Protein AF-M1ERG9-F1 (afdb_monomer_lite)

Secondary structure (DSSP, 8-state):
-HHHHHHHHHHHHHTS----GGGGHHHHHIIIIIHHHHHHHHHHHIIIIIS---HHHHHTEETTEE-----HHHHIIIIIIHHHHHHHHHHHHHHHHH--

Organism: Mustela putorius furo (NCBI:txid9669)

Foldseek 3Di:
DLLLLVLVLVLCCQPVVDPPCVVCVVVSVCCVPVVLVVLVVVLCCCCCVVVVDDPCQQQVQDVNDRPHRPDPVSCCVNVPVVVVVSVVSSVVSVCVSPVD

InterPro domains:
  IPR000832 GPCR, family 2, secretin-like [PF00002] (2-96)
  IPR017981 GPCR, family 2-like, 7TM [PS50261] (1-100)
  IPR026919 Adhesion G-protein coupled receptor V1 [PTHR46682] (1-100)

Sequence (100 aa):
SWMLIQSVNFWYVLVMNDEHTERRYLLFFLLSWGLPAFVVILLIIILRGIYHQSMPQIYGLIHGDLCFIPNIYAALFTAALVPLMCLVVVFVVFIHAYQV

pLDDT: mean 81.56, std 7.61, range [51.31, 91.31]

Structure (mmCIF, N/CA/C/O backbone):
data_AF-M1ERG9-F1
#
_entry.id   AF-M1ERG9-F1
#
loop_
_atom_site.group_PDB
_atom_site.id
_atom_site.type_symbol
_atom_site.label_atom_id
_atom_site.label_alt_id
_atom_site.label_comp_id
_atom_site.label_asym_id
_atom_site.label_entity_id
_atom_site.label_seq_id
_atom_site.pdbx_PDB_ins_code
_atom_site.Cartn_x
_atom_site.Cartn_y
_atom_site.Cartn_z
_atom_site.occupancy
_atom_site.B_iso_or_equiv
_atom_site.auth_seq_id
_atom_site.auth_comp_id
_atom_site.auth_asym_id
_atom_site.auth_atom_id
_atom_site.pdbx_PDB_model_num
ATOM 1 N N . SER A 1 1 ? 2.278 -1.909 -0.523 1.00 82.81 1 SER A N 1
ATOM 2 C CA . SER A 1 1 ? 2.441 -0.720 -1.387 1.00 82.81 1 SER A CA 1
ATOM 3 C C . SER A 1 1 ? 3.874 -0.512 -1.841 1.00 82.81 1 SER A C 1
ATOM 5 O O . SER A 1 1 ? 4.109 -0.560 -3.036 1.00 82.81 1 SER A O 1
ATOM 7 N N . TRP A 1 2 ? 4.854 -0.375 -0.941 1.00 86.31 2 TRP A N 1
ATOM 8 C CA . TRP A 1 2 ? 6.254 -0.190 -1.355 1.00 86.31 2 TRP A CA 1
ATOM 9 C C . TRP A 1 2 ? 6.809 -1.315 -2.238 1.00 86.31 2 TRP A C 1
ATOM 11 O O . TRP A 1 2 ? 7.415 -1.024 -3.259 1.00 86.31 2 TRP A O 1
ATOM 21 N N . MET A 1 3 ? 6.528 -2.585 -1.920 1.00 85.06 3 MET A N 1
ATOM 22 C CA . MET A 1 3 ? 6.934 -3.717 -2.775 1.00 85.06 3 MET A CA 1
ATOM 23 C C . MET A 1 3 ? 6.358 -3.625 -4.198 1.00 85.06 3 MET A C 1
ATOM 25 O O . MET A 1 3 ? 7.066 -3.894 -5.160 1.00 85.06 3 MET A O 1
ATOM 29 N N . LEU A 1 4 ? 5.102 -3.182 -4.327 1.00 84.31 4 LEU A N 1
ATOM 30 C CA . LEU A 1 4 ? 4.441 -2.949 -5.613 1.00 84.31 4 LEU A CA 1
ATOM 31 C C . LEU A 1 4 ? 5.114 -1.821 -6.402 1.00 84.31 4 LEU A C 1
ATOM 33 O O . LEU A 1 4 ? 5.359 -1.938 -7.597 1.00 84.31 4 LEU A O 1
ATOM 37 N N . ILE A 1 5 ? 5.420 -0.716 -5.732 1.00 88.25 5 ILE A N 1
ATOM 38 C CA . ILE A 1 5 ? 6.072 0.422 -6.378 1.00 88.25 5 ILE A CA 1
ATOM 39 C C . ILE A 1 5 ? 7.494 0.060 -6.810 1.00 88.25 5 ILE A C 1
ATOM 41 O O . ILE A 1 5 ? 7.893 0.413 -7.917 1.00 88.25 5 ILE A O 1
ATOM 45 N N . GLN A 1 6 ? 8.218 -0.728 -6.012 1.00 87.62 6 GLN A N 1
ATOM 46 C CA . GLN A 1 6 ? 9.535 -1.232 -6.396 1.00 87.62 6 GLN A CA 1
ATOM 47 C C . GLN A 1 6 ? 9.473 -2.194 -7.585 1.00 87.62 6 GLN A C 1
ATOM 49 O O . GLN A 1 6 ? 10.292 -2.073 -8.492 1.00 87.62 6 GLN A O 1
ATOM 54 N N . SER A 1 7 ? 8.487 -3.097 -7.651 1.00 85.31 7 SER A N 1
ATOM 55 C CA . SER A 1 7 ? 8.336 -3.976 -8.819 1.00 85.31 7 SER A CA 1
ATOM 56 C C . SER A 1 7 ? 8.001 -3.202 -10.094 1.00 85.31 7 SER A C 1
ATOM 58 O O . SER A 1 7 ? 8.524 -3.518 -11.158 1.00 85.31 7 SER A O 1
ATOM 60 N N . VAL A 1 8 ? 7.161 -2.165 -9.996 1.00 85.44 8 VAL A N 1
ATOM 61 C CA . VAL A 1 8 ? 6.835 -1.293 -11.137 1.00 85.44 8 VAL A CA 1
ATOM 62 C C . VAL A 1 8 ? 8.061 -0.501 -11.581 1.00 85.44 8 VAL A C 1
ATOM 64 O O . VAL A 1 8 ? 8.321 -0.405 -12.778 1.00 85.44 8 VAL A O 1
ATOM 67 N N . ASN A 1 9 ? 8.839 0.032 -10.637 1.00 88.00 9 ASN A N 1
ATOM 68 C CA . ASN A 1 9 ? 10.088 0.716 -10.952 1.00 88.00 9 ASN A CA 1
ATOM 69 C C . ASN A 1 9 ? 11.070 -0.215 -11.676 1.00 88.00 9 ASN A C 1
ATOM 71 O O . ASN A 1 9 ? 11.625 0.147 -12.707 1.00 88.00 9 ASN A O 1
ATOM 75 N N . PHE A 1 10 ? 11.220 -1.443 -11.180 1.00 87.25 10 PHE A N 1
ATOM 76 C CA . P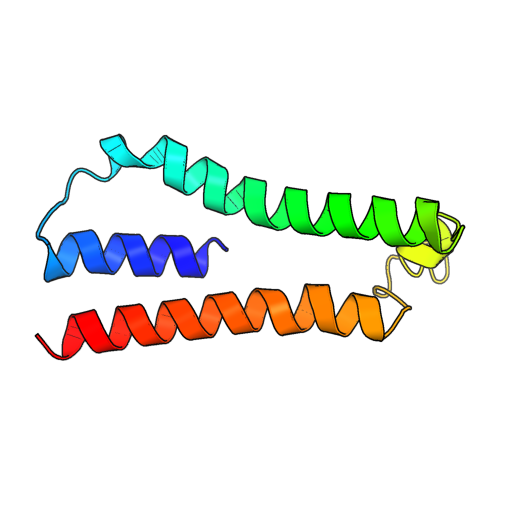HE A 1 10 ? 12.091 -2.446 -11.785 1.00 87.25 10 PHE A CA 1
ATOM 77 C C . PHE A 1 10 ? 11.684 -2.785 -13.225 1.00 87.25 10 PHE A C 1
ATOM 79 O O . PHE A 1 10 ? 12.542 -2.871 -14.096 1.00 87.25 10 PHE A O 1
ATOM 86 N N . TRP A 1 11 ? 10.381 -2.900 -13.502 1.00 85.88 11 TRP A N 1
ATOM 87 C CA . TRP A 1 11 ? 9.874 -3.089 -14.864 1.00 85.88 11 TRP A CA 1
ATOM 88 C C . TRP A 1 11 ? 10.207 -1.913 -15.786 1.00 85.88 11 TRP A C 1
ATOM 90 O O . TRP A 1 11 ? 10.649 -2.128 -16.911 1.00 85.88 11 TRP A O 1
ATOM 100 N N . TYR A 1 12 ? 10.061 -0.672 -15.317 1.00 84.94 12 TYR A N 1
ATOM 101 C CA . TYR A 1 12 ? 10.442 0.495 -16.117 1.00 84.94 12 TYR A CA 1
ATOM 102 C C . TYR A 1 12 ? 11.937 0.525 -16.441 1.00 84.94 12 TYR A C 1
ATOM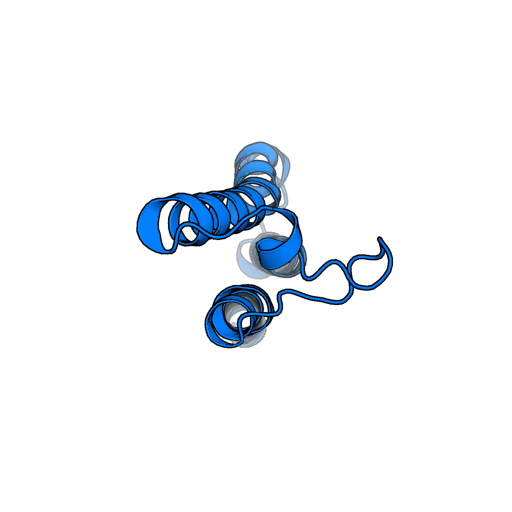 104 O O . TYR A 1 12 ? 12.303 0.814 -17.579 1.00 84.94 12 TYR A O 1
ATOM 112 N N . VAL A 1 13 ? 12.784 0.187 -15.470 1.00 86.38 13 VAL A N 1
ATOM 113 C CA . VAL A 1 13 ? 14.234 0.148 -15.674 1.00 86.38 13 VAL A CA 1
ATOM 114 C C . VAL A 1 13 ? 14.621 -0.982 -16.628 1.00 86.38 13 VAL A C 1
ATOM 116 O O . VAL A 1 13 ? 15.362 -0.742 -17.570 1.00 86.38 13 VAL A O 1
ATOM 119 N N . LEU A 1 14 ? 14.107 -2.201 -16.432 1.00 85.44 14 LEU A N 1
ATOM 120 C CA . LEU A 1 14 ? 14.543 -3.360 -17.217 1.00 85.44 14 LEU A CA 1
ATOM 121 C C . LEU A 1 14 ? 13.893 -3.481 -18.596 1.00 85.44 14 LEU A C 1
ATOM 123 O O . LEU A 1 14 ? 14.554 -3.899 -19.540 1.00 85.44 14 LEU A O 1
ATOM 127 N N . VAL A 1 15 ? 12.602 -3.169 -18.714 1.00 83.44 15 VAL A N 1
ATOM 128 C CA . VAL A 1 15 ? 11.827 -3.420 -19.942 1.00 83.44 15 VAL A CA 1
ATOM 129 C C . VAL A 1 15 ? 11.722 -2.165 -20.789 1.00 83.44 15 VAL A C 1
ATOM 131 O O . VAL A 1 15 ? 11.912 -2.213 -21.999 1.00 83.44 15 VAL A O 1
ATOM 134 N N . MET A 1 16 ? 11.416 -1.029 -20.157 1.00 84.44 16 MET A N 1
ATOM 135 C CA . MET A 1 16 ? 11.292 0.250 -20.863 1.00 84.44 16 MET A CA 1
ATOM 136 C C . MET A 1 16 ? 12.649 0.958 -21.021 1.00 84.44 16 MET A C 1
ATOM 138 O O . MET A 1 16 ? 12.727 1.961 -21.728 1.00 84.44 16 MET A O 1
ATOM 142 N N . ASN A 1 17 ? 13.711 0.441 -20.385 1.00 85.44 17 ASN A N 1
ATOM 143 C CA . ASN A 1 17 ? 15.051 1.035 -20.363 1.00 85.44 17 ASN A CA 1
ATOM 144 C C . ASN A 1 17 ? 15.033 2.518 -19.929 1.00 85.44 17 ASN A C 1
ATOM 146 O O . ASN A 1 17 ? 15.778 3.352 -20.447 1.00 85.44 17 ASN A O 1
ATOM 150 N N . ASP A 1 18 ? 14.122 2.863 -19.012 1.00 83.19 18 ASP A N 1
ATOM 151 C CA . ASP A 1 18 ? 13.935 4.220 -18.496 1.00 83.19 18 ASP A CA 1
ATOM 152 C C . ASP A 1 18 ? 14.501 4.313 -17.076 1.00 83.19 18 ASP A C 1
ATOM 154 O O . ASP A 1 18 ? 13.838 3.981 -16.092 1.00 83.19 18 ASP A O 1
ATOM 158 N N . GLU A 1 19 ? 15.749 4.769 -16.970 1.00 81.69 19 GLU A N 1
ATOM 159 C CA . GLU A 1 19 ? 16.460 4.909 -15.693 1.00 81.69 19 GLU A CA 1
ATOM 160 C C . GLU A 1 19 ? 16.035 6.157 -14.892 1.00 81.69 19 GLU A C 1
ATOM 162 O O . GLU A 1 19 ? 16.352 6.280 -13.704 1.00 81.69 19 GLU A O 1
ATOM 167 N N . HIS A 1 20 ? 15.284 7.090 -15.497 1.00 81.81 20 HIS A N 1
ATOM 168 C CA . HIS A 1 20 ? 14.965 8.399 -14.909 1.00 81.81 20 HIS A CA 1
ATOM 169 C C . HIS A 1 20 ? 13.808 8.337 -13.903 1.00 81.81 20 HIS A C 1
ATOM 171 O O . HIS A 1 20 ? 12.782 9.018 -14.024 1.00 81.81 20 HIS A O 1
ATOM 177 N N . THR A 1 21 ? 14.021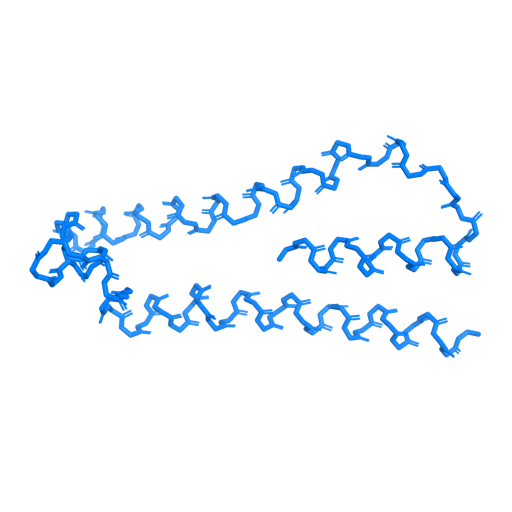 7.569 -12.839 1.00 76.81 21 THR A N 1
ATOM 178 C CA . THR A 1 21 ? 13.079 7.373 -11.729 1.00 76.81 21 THR A CA 1
ATOM 179 C C . THR A 1 21 ? 12.673 8.698 -11.067 1.00 76.81 21 THR A C 1
ATOM 181 O O . THR A 1 21 ? 11.541 8.852 -10.601 1.00 76.81 21 THR A O 1
ATOM 184 N N . GLU A 1 22 ? 13.561 9.697 -11.082 1.00 78.44 22 GLU A N 1
ATOM 185 C CA . GLU A 1 22 ? 13.358 11.013 -10.459 1.00 78.44 22 GLU A CA 1
ATOM 186 C C . GLU A 1 22 ? 12.102 11.733 -10.963 1.00 78.44 22 GLU A C 1
ATOM 188 O O . GLU A 1 22 ? 11.386 12.365 -10.186 1.00 78.44 22 GLU A O 1
ATOM 193 N N . ARG A 1 23 ? 11.755 11.567 -12.248 1.00 82.56 23 ARG A N 1
ATOM 194 C CA . ARG A 1 23 ? 10.567 12.202 -12.846 1.00 82.56 23 ARG A CA 1
ATOM 195 C C . ARG A 1 23 ? 9.255 11.668 -12.273 1.00 82.56 23 ARG A C 1
ATOM 197 O O . ARG A 1 23 ? 8.228 12.335 -12.365 1.00 82.56 23 ARG A O 1
ATOM 204 N N . ARG A 1 24 ? 9.270 10.463 -11.699 1.00 82.62 24 ARG A N 1
ATOM 205 C CA . ARG A 1 24 ? 8.084 9.766 -11.176 1.00 82.62 24 ARG A CA 1
ATOM 206 C C . ARG A 1 24 ? 8.129 9.571 -9.665 1.00 82.62 24 ARG A C 1
ATOM 208 O O . ARG A 1 24 ? 7.172 9.047 -9.099 1.00 82.62 24 ARG A O 1
ATOM 215 N N . TYR A 1 25 ? 9.181 10.056 -9.004 1.00 84.81 25 TYR A N 1
ATOM 216 C CA . TYR A 1 25 ? 9.375 9.922 -7.564 1.00 84.81 25 TYR A CA 1
ATOM 217 C C . TYR A 1 25 ? 8.176 10.439 -6.758 1.00 84.81 25 TYR A C 1
ATOM 219 O O . TYR A 1 25 ? 7.694 9.742 -5.869 1.00 84.81 25 TYR A O 1
ATOM 227 N N . LEU A 1 26 ? 7.631 11.611 -7.109 1.00 87.75 26 LEU A N 1
ATOM 228 C CA . LEU A 1 26 ? 6.455 12.168 -6.426 1.00 87.75 26 LEU A CA 1
ATOM 229 C C . LEU A 1 26 ? 5.227 11.257 -6.546 1.00 87.75 26 LEU A C 1
ATOM 231 O O . LEU A 1 26 ? 4.531 11.032 -5.559 1.00 87.75 26 LEU A O 1
ATOM 235 N N . LEU A 1 27 ? 4.977 10.693 -7.731 1.00 86.44 27 LEU A N 1
ATOM 236 C CA . LEU A 1 27 ? 3.867 9.761 -7.946 1.00 86.44 27 LEU A CA 1
ATOM 237 C C . LEU A 1 27 ? 4.068 8.468 -7.152 1.00 86.44 27 LEU A C 1
ATOM 239 O O . LEU A 1 27 ? 3.144 8.002 -6.488 1.00 86.44 27 LEU A O 1
ATOM 243 N N . PHE A 1 28 ? 5.278 7.910 -7.169 1.00 88.56 28 PHE A N 1
ATOM 244 C CA . PHE A 1 28 ? 5.632 6.718 -6.400 1.00 88.56 28 PHE A CA 1
ATOM 245 C C . PHE A 1 28 ? 5.518 6.939 -4.896 1.00 88.56 28 PHE A C 1
ATOM 247 O O . PHE A 1 28 ? 5.010 6.069 -4.187 1.00 88.56 28 PHE A O 1
ATOM 254 N N . PHE A 1 29 ? 5.911 8.112 -4.410 1.00 88.12 29 PHE A N 1
ATOM 255 C CA . PHE A 1 29 ? 5.752 8.499 -3.017 1.00 88.12 29 PHE A CA 1
ATOM 256 C C . PHE A 1 29 ? 4.268 8.607 -2.635 1.00 88.12 29 PHE A C 1
ATOM 258 O O . PHE A 1 29 ? 3.835 7.983 -1.663 1.00 88.12 29 PHE A O 1
ATOM 265 N N . LEU A 1 30 ? 3.470 9.322 -3.434 1.00 89.62 30 LEU A N 1
ATOM 266 C CA . LEU A 1 30 ? 2.031 9.479 -3.212 1.00 89.62 30 LEU A CA 1
ATOM 267 C C . LEU A 1 30 ? 1.289 8.140 -3.250 1.00 89.62 30 LEU A C 1
ATOM 269 O O . LEU A 1 30 ? 0.443 7.895 -2.400 1.00 89.62 30 LEU A O 1
ATOM 273 N N . LEU A 1 31 ? 1.615 7.240 -4.176 1.00 86.94 31 LEU A N 1
ATOM 274 C CA . LEU A 1 31 ? 0.997 5.912 -4.236 1.00 86.94 31 LEU A CA 1
ATOM 275 C C . LEU A 1 31 ? 1.464 5.001 -3.093 1.00 86.94 31 LEU A C 1
ATOM 277 O O . LEU A 1 31 ? 0.671 4.224 -2.563 1.00 86.94 31 LEU A O 1
ATOM 281 N N . SER A 1 32 ? 2.729 5.099 -2.678 1.00 88.25 32 SER A N 1
ATOM 282 C CA . SER A 1 32 ? 3.273 4.264 -1.601 1.00 88.25 32 SER A CA 1
ATOM 283 C C . SER A 1 32 ? 2.681 4.603 -0.241 1.00 88.25 32 SER A C 1
ATOM 285 O O . SER A 1 32 ? 2.324 3.683 0.493 1.00 88.25 32 SER A O 1
ATOM 287 N N . TRP A 1 33 ? 2.578 5.896 0.085 1.00 91.00 33 TRP A N 1
ATOM 288 C CA . TRP A 1 33 ? 2.092 6.389 1.379 1.00 91.00 33 TRP A CA 1
ATOM 289 C C . TRP A 1 33 ? 0.612 6.755 1.366 1.00 91.00 33 TRP A C 1
ATOM 291 O O . TRP A 1 33 ? -0.102 6.488 2.331 1.00 91.00 33 TRP A O 1
ATOM 301 N N . GLY A 1 34 ? 0.132 7.333 0.268 1.00 91.31 34 GLY A N 1
ATOM 302 C CA . GLY A 1 34 ? -1.254 7.762 0.125 1.00 91.31 34 GLY A CA 1
ATOM 303 C C . GLY A 1 34 ? -2.221 6.589 0.057 1.00 91.31 34 GLY A C 1
ATOM 304 O O . GLY A 1 34 ? -3.256 6.645 0.706 1.00 91.31 34 GLY A O 1
ATOM 305 N N . LEU A 1 35 ? -1.877 5.494 -0.633 1.00 85.88 35 LEU A N 1
ATOM 306 C CA . LEU A 1 35 ? -2.730 4.301 -0.678 1.00 85.88 35 LEU A CA 1
ATOM 307 C C . LEU A 1 35 ? -2.988 3.697 0.721 1.00 85.88 35 LEU A C 1
ATOM 309 O O . LEU A 1 35 ? -4.157 3.542 1.075 1.00 85.88 35 LEU A O 1
ATOM 313 N N . PRO A 1 36 ? -1.969 3.378 1.551 1.00 86.50 36 PRO A N 1
ATOM 314 C CA . PRO A 1 36 ? -2.219 2.859 2.894 1.00 86.50 36 PRO A CA 1
ATOM 315 C C . PRO A 1 36 ? -2.906 3.889 3.797 1.00 86.50 36 PRO A C 1
ATOM 317 O O . PRO A 1 36 ? -3.824 3.517 4.525 1.00 86.50 36 PRO A O 1
ATOM 320 N N . ALA A 1 37 ? -2.539 5.175 3.721 1.00 89.62 37 ALA A N 1
ATOM 321 C CA . ALA A 1 37 ? -3.214 6.221 4.489 1.00 89.62 37 ALA A CA 1
ATOM 322 C C . ALA A 1 37 ? -4.705 6.320 4.129 1.00 89.62 37 ALA A C 1
ATOM 324 O O . ALA A 1 37 ? -5.555 6.334 5.016 1.00 89.62 37 ALA A O 1
ATOM 325 N N . PHE A 1 38 ? -5.033 6.320 2.836 1.00 89.75 38 PHE A N 1
ATOM 326 C CA . PHE A 1 38 ? -6.405 6.362 2.339 1.00 89.75 38 PHE A CA 1
ATOM 327 C C . PHE A 1 38 ? -7.221 5.158 2.815 1.00 89.75 38 PHE A C 1
ATOM 329 O O . PHE A 1 38 ? -8.321 5.337 3.333 1.00 89.75 38 PHE A O 1
ATOM 336 N N . VAL A 1 39 ? -6.672 3.942 2.703 1.00 87.00 39 VAL A N 1
ATOM 337 C CA . VAL A 1 39 ? -7.338 2.713 3.167 1.00 87.00 39 VAL A CA 1
ATOM 338 C C . VAL A 1 39 ? -7.634 2.781 4.668 1.00 87.00 39 VAL A C 1
ATOM 340 O O . VAL A 1 39 ? -8.748 2.462 5.083 1.00 87.00 39 VAL A O 1
ATOM 343 N N . VAL A 1 40 ? -6.677 3.236 5.483 1.00 86.50 40 VAL A N 1
ATOM 344 C CA . VAL A 1 40 ? -6.861 3.366 6.939 1.00 86.50 40 VAL A CA 1
ATOM 345 C C . VAL A 1 40 ? -7.888 4.447 7.283 1.00 86.50 40 VAL A C 1
ATOM 347 O O . VAL A 1 40 ? -8.773 4.206 8.103 1.00 86.50 40 VAL A O 1
ATOM 350 N N . ILE A 1 41 ? -7.824 5.619 6.645 1.00 89.62 41 ILE A N 1
ATOM 351 C CA . ILE A 1 41 ? -8.786 6.711 6.867 1.00 89.62 41 ILE A CA 1
ATOM 352 C C . ILE A 1 41 ? -10.202 6.255 6.510 1.00 89.62 41 ILE A C 1
ATOM 354 O O . ILE A 1 41 ? -11.124 6.448 7.303 1.00 89.62 41 ILE A O 1
ATOM 358 N N . LEU A 1 42 ? -10.376 5.609 5.354 1.00 88.56 42 LEU A N 1
ATOM 359 C CA . LEU A 1 42 ? -11.667 5.085 4.919 1.00 88.56 42 LEU A CA 1
ATOM 360 C C . LEU A 1 42 ? -12.211 4.053 5.914 1.00 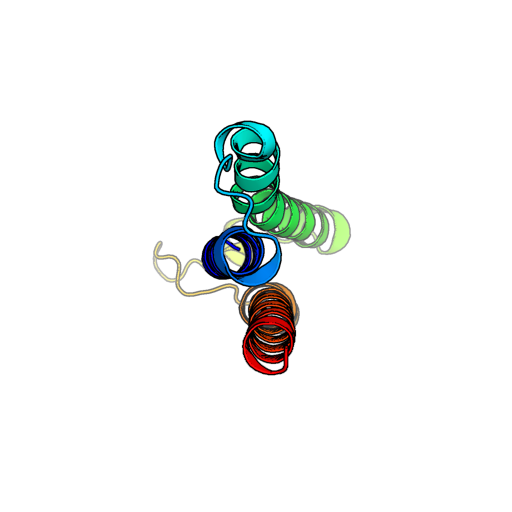88.56 42 LEU A C 1
ATOM 362 O O . LEU A 1 42 ? -13.386 4.111 6.276 1.00 88.56 42 LEU A O 1
ATOM 366 N N . LEU A 1 43 ? -11.352 3.156 6.409 1.00 84.50 43 LEU A N 1
ATOM 367 C CA . LEU A 1 43 ? -11.723 2.180 7.431 1.00 84.50 43 LEU A CA 1
ATOM 368 C C . LEU A 1 43 ? -12.239 2.863 8.704 1.00 84.50 43 LEU A C 1
ATOM 370 O O . LEU A 1 43 ? -13.289 2.486 9.221 1.00 84.50 43 LEU A O 1
ATOM 374 N N . ILE A 1 44 ? -11.527 3.881 9.194 1.00 85.25 44 ILE A N 1
ATOM 375 C CA . ILE A 1 44 ? -11.915 4.625 10.399 1.00 85.25 44 ILE A CA 1
ATOM 376 C C . ILE A 1 44 ? -13.246 5.348 10.177 1.00 85.25 44 ILE A C 1
ATOM 378 O O . ILE A 1 44 ? -14.111 5.298 11.051 1.00 85.25 44 ILE A O 1
ATOM 382 N N . ILE A 1 45 ? -13.440 5.984 9.017 1.00 89.19 45 ILE A N 1
ATOM 383 C CA . ILE A 1 45 ? -14.699 6.656 8.665 1.00 89.19 45 ILE A CA 1
ATOM 384 C C . ILE A 1 45 ? -15.861 5.659 8.681 1.00 89.19 45 ILE A C 1
ATOM 386 O O . ILE A 1 45 ? -16.899 5.951 9.266 1.00 89.19 45 ILE A O 1
ATOM 390 N N . ILE A 1 46 ? -15.689 4.472 8.097 1.00 85.81 46 ILE A N 1
ATOM 391 C CA . ILE A 1 46 ? -16.732 3.440 8.060 1.00 85.81 46 ILE A CA 1
ATOM 392 C C . ILE A 1 46 ? -17.017 2.907 9.470 1.00 85.81 46 ILE A C 1
ATOM 394 O O . ILE A 1 46 ? -18.165 2.911 9.913 1.00 85.81 46 ILE A O 1
ATOM 398 N N . LEU A 1 47 ? -15.991 2.477 10.207 1.00 84.19 47 LEU A N 1
ATOM 399 C CA . LEU A 1 47 ? -16.168 1.851 11.521 1.00 84.19 47 LEU A CA 1
ATOM 400 C C . LEU A 1 47 ? -16.700 2.829 12.574 1.00 84.19 47 LEU A C 1
ATOM 402 O O . LEU A 1 47 ? -17.533 2.456 13.399 1.00 84.19 47 LEU A O 1
ATOM 406 N N . ARG A 1 48 ? -16.257 4.087 12.539 1.00 85.31 48 ARG A N 1
ATOM 407 C CA . ARG A 1 48 ? -16.704 5.106 13.492 1.00 85.31 48 ARG A CA 1
ATOM 408 C C . ARG A 1 48 ? -17.993 5.795 13.058 1.00 85.31 48 ARG A C 1
ATOM 410 O O . ARG A 1 48 ? -18.829 6.094 13.902 1.00 85.31 48 ARG A O 1
ATOM 417 N N . GLY A 1 49 ? -18.134 6.083 11.768 1.00 85.44 49 GLY A N 1
ATOM 418 C CA . GLY A 1 49 ? -19.263 6.833 11.226 1.00 85.44 49 GLY A CA 1
ATOM 419 C C . GLY A 1 49 ? -20.508 5.978 11.021 1.00 85.44 49 GLY A C 1
ATOM 420 O O . GLY A 1 49 ? -21.591 6.412 11.390 1.00 85.44 49 GLY A O 1
ATOM 421 N N . ILE A 1 50 ? -20.355 4.772 10.464 1.00 84.50 50 ILE A N 1
ATOM 422 C CA . ILE A 1 50 ? -21.483 3.877 10.151 1.00 84.50 50 ILE A CA 1
ATOM 423 C C . ILE A 1 50 ? -21.745 2.915 11.310 1.00 84.50 50 ILE A C 1
ATOM 425 O O . ILE A 1 50 ? -22.882 2.745 11.735 1.00 84.50 50 ILE A O 1
ATOM 429 N N . TYR A 1 51 ? -20.691 2.290 11.840 1.00 82.75 51 TYR A N 1
ATOM 430 C CA . TYR A 1 51 ? -20.820 1.267 12.885 1.00 82.75 51 TYR A CA 1
ATOM 431 C C . TYR A 1 51 ? -20.699 1.814 14.316 1.00 82.75 51 TYR A C 1
ATOM 433 O O . TYR A 1 51 ? -20.757 1.032 15.264 1.00 82.75 51 TYR A O 1
ATOM 441 N N . HIS A 1 52 ? -20.523 3.133 14.484 1.00 84.81 52 HIS A N 1
ATOM 442 C CA . HIS A 1 52 ? -20.414 3.826 15.777 1.00 84.81 52 HIS A CA 1
ATOM 443 C C . HIS A 1 52 ? -19.414 3.200 16.769 1.00 84.81 52 HIS A C 1
ATOM 445 O O . HIS A 1 52 ? -19.567 3.332 17.984 1.00 84.81 52 HIS A O 1
ATOM 451 N N . GLN A 1 53 ? -18.370 2.529 16.272 1.00 82.25 53 GLN A N 1
ATOM 452 C CA . GLN A 1 53 ? -17.392 1.884 17.140 1.00 82.25 53 GLN A CA 1
ATOM 453 C C . GLN A 1 53 ? -16.489 2.908 17.830 1.00 82.25 53 GLN A C 1
ATOM 455 O O . GLN A 1 53 ? -16.063 3.909 17.244 1.00 82.25 53 GLN A O 1
ATOM 460 N N . SER A 1 54 ? -16.171 2.638 19.094 1.00 82.75 54 SER A N 1
ATOM 461 C CA . SER A 1 54 ? -15.194 3.423 19.847 1.00 82.75 54 SER A CA 1
ATOM 462 C C . SER A 1 54 ? -13.765 3.120 19.374 1.00 82.75 54 SER A C 1
ATOM 464 O O . SER A 1 54 ? -13.478 2.029 18.885 1.00 82.75 54 SER A O 1
ATOM 466 N N . MET A 1 55 ? -12.835 4.069 19.539 1.00 77.62 55 MET A N 1
ATOM 467 C CA . MET A 1 55 ? -11.431 3.873 19.134 1.00 77.62 55 MET A CA 1
ATOM 468 C C . MET A 1 55 ? -10.781 2.609 19.733 1.00 77.62 55 MET A C 1
ATOM 470 O O . MET A 1 55 ? -10.117 1.894 18.983 1.00 77.62 55 MET A O 1
ATOM 474 N N . PRO A 1 56 ? -11.006 2.256 21.017 1.00 77.19 56 PRO A N 1
ATOM 475 C CA . PRO A 1 56 ? -10.484 1.008 21.577 1.00 77.19 56 PRO A CA 1
ATOM 476 C C . PRO A 1 56 ? -10.994 -0.252 20.875 1.00 77.19 56 PRO A C 1
ATOM 478 O O . PRO A 1 56 ? -10.245 -1.214 20.723 1.00 77.19 56 PRO A O 1
ATOM 481 N N . GLN A 1 57 ? -12.246 -0.235 20.411 1.00 73.62 57 GLN A N 1
ATOM 482 C CA . GLN A 1 57 ? -12.834 -1.338 19.652 1.00 73.62 57 GLN A CA 1
ATOM 483 C C . GLN A 1 57 ? -12.308 -1.396 18.218 1.00 73.62 57 GLN A C 1
ATOM 485 O O . GLN A 1 57 ? -12.138 -2.485 17.693 1.00 73.62 57 GLN A O 1
ATOM 490 N N . ILE A 1 58 ? -12.006 -0.260 17.586 1.00 75.44 58 ILE A N 1
ATOM 491 C CA . ILE A 1 58 ? -11.444 -0.234 16.225 1.00 75.44 58 ILE A CA 1
ATOM 492 C C . ILE A 1 58 ? -10.027 -0.824 16.206 1.00 75.44 58 ILE A C 1
ATOM 494 O O . ILE A 1 58 ? -9.695 -1.607 15.317 1.00 75.44 58 ILE A O 1
ATOM 498 N N . TYR A 1 59 ? -9.204 -0.476 17.198 1.00 73.25 59 TYR A N 1
ATOM 499 C CA . TYR A 1 59 ? -7.813 -0.929 17.291 1.00 73.25 59 TYR A CA 1
ATOM 500 C C . TYR A 1 59 ? -7.631 -2.260 18.032 1.00 73.25 59 TYR A C 1
ATOM 502 O O . TYR A 1 59 ? -6.519 -2.783 18.060 1.00 73.25 59 TYR A O 1
ATOM 510 N N . GLY A 1 60 ? -8.699 -2.809 18.623 1.00 69.94 60 GLY A N 1
ATOM 511 C CA . GLY A 1 60 ? -8.640 -4.065 19.373 1.00 69.94 60 GLY A CA 1
ATOM 512 C C . GLY A 1 60 ? -7.675 -3.987 20.552 1.00 69.94 60 GLY A C 1
ATOM 513 O O . GLY A 1 60 ? -6.812 -4.852 20.699 1.00 69.94 60 GLY A O 1
ATOM 514 N N . LEU A 1 61 ? -7.795 -2.929 21.363 1.00 69.88 61 LEU A N 1
ATOM 515 C CA . LEU A 1 61 ? -6.962 -2.749 22.551 1.00 69.88 61 LEU A CA 1
ATOM 516 C C . LEU A 1 61 ? -7.295 -3.835 23.582 1.00 69.88 61 LEU A C 1
ATOM 518 O O . LEU A 1 61 ? -8.384 -3.842 24.157 1.00 69.88 61 LEU A O 1
ATOM 522 N N . ILE A 1 62 ? -6.344 -4.732 23.838 1.00 65.06 62 ILE A N 1
ATOM 523 C CA . ILE A 1 62 ? -6.410 -5.723 24.915 1.00 65.06 62 ILE A CA 1
ATOM 524 C C . ILE A 1 62 ? -5.319 -5.345 25.918 1.00 65.06 62 ILE A C 1
ATOM 526 O O . ILE A 1 62 ? -4.150 -5.282 25.562 1.00 65.06 62 ILE A O 1
ATOM 530 N N . HIS A 1 63 ? -5.704 -5.034 27.159 1.00 70.06 63 HIS A N 1
ATOM 531 C CA . HIS A 1 63 ? -4.798 -4.542 28.216 1.00 70.06 63 HIS A CA 1
ATOM 532 C C . HIS A 1 63 ? -3.995 -3.268 27.868 1.00 70.06 63 HIS A C 1
ATOM 534 O O . HIS A 1 63 ? -3.008 -2.968 28.528 1.00 70.06 63 HIS A O 1
ATOM 540 N N . GLY A 1 64 ? -4.439 -2.484 26.879 1.00 65.81 64 GLY A N 1
ATOM 541 C CA . GLY A 1 64 ? -3.740 -1.272 26.429 1.00 65.81 64 GLY A CA 1
ATOM 542 C C . GLY A 1 64 ? -2.793 -1.490 25.247 1.00 65.81 64 GLY A C 1
ATOM 543 O O . GLY A 1 64 ? -2.336 -0.503 24.675 1.00 65.81 64 GLY A O 1
ATOM 544 N N . ASP A 1 65 ? -2.593 -2.739 24.818 1.00 62.25 65 ASP A N 1
ATOM 545 C CA . ASP A 1 65 ? -1.783 -3.082 23.651 1.00 62.25 65 ASP A CA 1
ATOM 546 C C . ASP A 1 65 ? -2.654 -3.344 22.415 1.00 62.25 65 ASP A C 1
ATOM 548 O O . ASP A 1 65 ? -3.755 -3.902 22.490 1.00 62.25 65 ASP A O 1
ATOM 552 N N . LEU A 1 66 ? -2.147 -2.928 21.252 1.00 66.69 66 LEU A N 1
ATOM 553 C CA . LEU A 1 66 ? -2.760 -3.166 19.944 1.00 66.69 66 LEU A CA 1
ATOM 554 C C . LEU A 1 66 ? -2.626 -4.651 19.583 1.00 66.69 66 LEU A C 1
ATOM 556 O O . LEU A 1 66 ? -1.557 -5.096 19.171 1.00 66.69 66 LEU A O 1
ATOM 560 N N . CYS A 1 67 ? -3.703 -5.424 19.744 1.00 67.94 67 CYS A N 1
ATOM 561 C CA . CYS A 1 67 ? -3.671 -6.862 19.486 1.00 67.94 67 CYS A CA 1
ATOM 562 C C . CYS A 1 67 ? -3.867 -7.171 17.995 1.00 67.94 67 CYS A C 1
ATOM 564 O O . CYS A 1 67 ? -3.023 -7.826 17.393 1.00 67.94 67 CYS A O 1
ATOM 566 N N . PHE A 1 68 ? -4.944 -6.666 17.391 1.00 63.72 68 PHE A N 1
ATOM 567 C CA . PHE A 1 68 ? -5.201 -6.625 15.945 1.00 63.72 68 PHE A CA 1
ATOM 568 C C . PHE A 1 68 ? -6.580 -5.987 15.708 1.00 63.72 68 PHE A C 1
ATOM 570 O O . PHE A 1 68 ? -7.359 -5.857 16.650 1.00 63.72 68 PHE A O 1
ATOM 577 N N . ILE A 1 69 ? -6.925 -5.654 14.456 1.00 70.31 69 ILE A N 1
ATOM 578 C CA . ILE A 1 69 ? -8.288 -5.229 14.083 1.00 70.31 69 ILE A CA 1
ATOM 579 C C . ILE A 1 69 ? -9.269 -6.354 14.477 1.00 70.31 69 ILE A C 1
ATOM 581 O O . ILE A 1 69 ? -9.237 -7.417 13.854 1.00 70.31 69 ILE A O 1
ATOM 585 N N . PRO A 1 70 ? -10.149 -6.163 15.480 1.00 67.19 70 PRO A N 1
ATOM 586 C CA . PRO A 1 70 ? -10.954 -7.256 16.031 1.00 67.19 70 PRO A CA 1
ATOM 587 C C . PRO A 1 70 ? -12.140 -7.614 15.131 1.00 67.19 70 PRO A C 1
ATOM 589 O O . PRO A 1 70 ? -12.712 -8.697 15.232 1.00 67.19 70 PRO A O 1
ATOM 592 N N . ASN A 1 71 ? -12.522 -6.708 14.229 1.00 75.44 71 ASN A N 1
ATOM 593 C CA . ASN A 1 71 ? -13.548 -6.969 13.235 1.00 75.44 71 ASN A CA 1
ATOM 594 C C . ASN A 1 71 ? -12.953 -7.777 12.071 1.00 75.44 71 ASN A C 1
ATOM 596 O O . ASN A 1 71 ? -12.150 -7.263 11.292 1.00 75.44 71 ASN A O 1
ATOM 600 N N . ILE A 1 72 ? -13.400 -9.027 11.928 1.00 76.38 72 ILE A N 1
ATOM 601 C CA . ILE A 1 72 ? -12.912 -9.959 10.905 1.00 76.38 72 ILE A CA 1
ATOM 602 C C . ILE A 1 72 ? -13.083 -9.432 9.475 1.00 76.38 72 ILE A C 1
ATOM 604 O O . ILE A 1 72 ? -12.196 -9.619 8.650 1.00 76.38 72 ILE A O 1
ATOM 608 N N . TYR A 1 73 ? -14.171 -8.718 9.177 1.00 78.31 73 TYR A N 1
ATOM 609 C CA . TYR A 1 73 ? -14.407 -8.154 7.845 1.00 78.31 73 TYR A CA 1
ATOM 610 C C . TYR A 1 73 ? -13.443 -7.005 7.546 1.00 78.31 73 TYR A C 1
ATOM 612 O O . TYR A 1 73 ? -12.903 -6.909 6.445 1.00 78.31 73 TYR A O 1
ATOM 620 N N . ALA A 1 74 ? -13.181 -6.163 8.548 1.00 77.25 74 ALA A N 1
ATOM 621 C CA . ALA A 1 74 ? -12.192 -5.097 8.452 1.00 77.25 74 ALA A CA 1
ATOM 622 C C . ALA A 1 74 ? -10.778 -5.668 8.271 1.00 77.25 74 ALA A C 1
ATOM 624 O O . ALA A 1 74 ? -10.051 -5.211 7.393 1.00 77.25 74 ALA A O 1
ATOM 625 N N . ALA A 1 75 ? -10.418 -6.703 9.035 1.00 79.00 75 ALA A N 1
ATOM 626 C CA . ALA A 1 75 ? -9.138 -7.396 8.917 1.00 79.00 75 ALA A CA 1
ATOM 627 C C . ALA A 1 75 ? -8.965 -8.073 7.545 1.00 79.00 75 ALA A C 1
ATOM 629 O O . ALA A 1 75 ? -7.926 -7.912 6.906 1.00 79.00 75 ALA A O 1
ATOM 630 N N . LEU A 1 76 ? -9.991 -8.774 7.048 1.00 81.56 76 LEU A N 1
ATOM 631 C CA . LEU A 1 76 ? -9.974 -9.388 5.718 1.00 81.56 76 LEU A CA 1
ATOM 632 C C . LEU A 1 76 ? -9.773 -8.343 4.615 1.00 81.56 76 LEU A C 1
ATOM 634 O O . LEU A 1 76 ? -9.020 -8.579 3.674 1.00 81.56 76 LEU A O 1
ATOM 638 N N . PHE A 1 77 ? -10.399 -7.173 4.733 1.00 80.00 77 PHE A N 1
ATOM 639 C CA . PHE A 1 77 ? -10.246 -6.116 3.740 1.00 80.00 77 PHE A CA 1
ATOM 640 C C . PHE A 1 77 ? -8.857 -5.456 3.793 1.00 80.00 77 PHE A C 1
ATOM 642 O O . PHE A 1 77 ? -8.183 -5.347 2.767 1.00 80.00 77 PHE A O 1
ATOM 649 N N . THR A 1 78 ? -8.394 -5.031 4.972 1.00 79.31 78 THR A N 1
ATOM 650 C CA . THR A 1 78 ? -7.173 -4.214 5.092 1.00 79.31 78 THR A CA 1
ATOM 651 C C . THR A 1 78 ? -5.889 -5.022 5.196 1.00 79.31 78 THR A C 1
ATOM 653 O O . THR A 1 78 ? -4.884 -4.623 4.610 1.00 79.31 78 THR A O 1
ATOM 656 N N . ALA A 1 79 ? -5.901 -6.146 5.913 1.00 81.81 79 ALA A N 1
ATOM 657 C CA . ALA A 1 79 ? -4.708 -6.950 6.167 1.00 81.81 79 ALA A CA 1
ATOM 658 C C . ALA A 1 79 ? -4.527 -8.098 5.165 1.00 81.81 79 ALA A C 1
ATOM 660 O O . ALA A 1 79 ? -3.408 -8.580 5.011 1.00 81.81 79 ALA A O 1
ATOM 661 N N . ALA A 1 80 ? -5.589 -8.518 4.466 1.00 83.69 80 ALA A N 1
ATOM 662 C CA . ALA A 1 80 ? -5.505 -9.584 3.466 1.00 83.69 80 ALA A CA 1
ATOM 663 C C . ALA A 1 80 ? -5.742 -9.079 2.037 1.00 83.69 80 ALA A C 1
ATOM 665 O O . ALA A 1 80 ? -4.836 -9.167 1.210 1.00 83.69 80 ALA A O 1
ATOM 666 N N . LEU A 1 81 ? -6.916 -8.515 1.731 1.00 85.12 81 LEU A N 1
ATOM 667 C CA . LEU A 1 81 ? -7.298 -8.191 0.352 1.00 85.12 81 LEU A CA 1
ATOM 668 C C . LEU A 1 81 ? -6.398 -7.121 -0.278 1.00 85.12 81 LEU A C 1
ATOM 670 O O . LEU A 1 81 ? -5.881 -7.332 -1.372 1.00 85.12 81 LEU A O 1
ATOM 674 N N . VAL A 1 82 ? -6.174 -5.988 0.395 1.00 84.62 82 VAL A N 1
ATOM 675 C CA . VAL A 1 82 ? -5.328 -4.906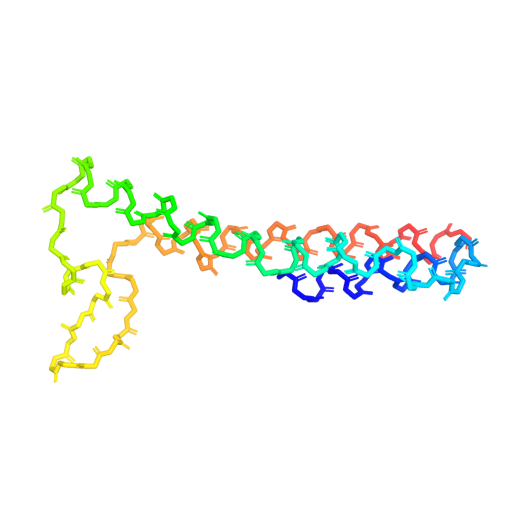 -0.148 1.00 84.62 82 VAL A CA 1
ATOM 676 C C . VAL A 1 82 ? -3.876 -5.370 -0.385 1.00 84.62 82 VAL A C 1
ATOM 678 O O . VAL A 1 82 ? -3.356 -5.141 -1.484 1.00 84.62 82 VAL A O 1
ATOM 681 N N . PRO A 1 83 ? -3.208 -6.059 0.564 1.00 86.19 83 PRO A N 1
ATOM 682 C CA . PRO A 1 83 ? -1.896 -6.656 0.316 1.00 86.19 83 PRO A CA 1
ATOM 683 C C . PRO A 1 83 ? -1.900 -7.706 -0.797 1.00 86.19 83 PRO A C 1
ATOM 685 O O . PRO A 1 83 ? -0.999 -7.689 -1.634 1.00 86.19 83 PRO A O 1
ATOM 688 N N . LEU A 1 84 ? -2.917 -8.572 -0.862 1.00 88.62 84 LEU A N 1
ATOM 689 C CA . LEU A 1 84 ? -3.039 -9.586 -1.910 1.00 88.62 84 LEU A CA 1
ATOM 690 C C . LEU A 1 84 ? -3.159 -8.947 -3.297 1.00 88.62 84 LEU A C 1
ATOM 692 O O . LEU A 1 84 ? -2.448 -9.347 -4.212 1.00 88.62 84 LEU A O 1
ATOM 696 N N . MET A 1 85 ? -3.983 -7.907 -3.444 1.00 87.12 85 MET A N 1
ATOM 697 C CA . MET A 1 85 ? -4.091 -7.153 -4.696 1.00 87.12 85 MET A CA 1
ATOM 698 C C . MET A 1 85 ? -2.752 -6.520 -5.087 1.00 87.12 85 MET A C 1
ATOM 700 O O . MET A 1 85 ? -2.371 -6.570 -6.254 1.00 87.12 85 MET A O 1
ATOM 704 N N . CYS A 1 86 ? -1.992 -5.990 -4.120 1.00 87.31 86 CYS A N 1
ATOM 705 C CA . CYS A 1 86 ? -0.637 -5.505 -4.389 1.00 87.31 86 CYS A CA 1
ATOM 706 C C . CYS A 1 86 ? 0.272 -6.629 -4.914 1.00 87.31 86 CYS A C 1
ATOM 708 O O . CYS A 1 86 ? 1.013 -6.406 -5.865 1.00 87.31 86 CYS A O 1
ATOM 710 N N . LEU A 1 87 ? 0.215 -7.827 -4.322 1.00 88.81 87 LEU A N 1
ATOM 711 C CA . LEU A 1 87 ? 1.028 -8.974 -4.744 1.00 88.81 87 LEU A CA 1
ATOM 712 C C . LEU A 1 87 ? 0.642 -9.493 -6.132 1.00 88.81 87 LEU A C 1
ATOM 714 O O . LEU A 1 87 ? 1.526 -9.821 -6.918 1.00 88.81 87 LEU A O 1
ATOM 718 N N . VAL A 1 88 ? -0.651 -9.526 -6.462 1.00 89.56 88 VAL A N 1
ATOM 719 C CA . VAL A 1 88 ? -1.118 -9.905 -7.805 1.00 89.56 88 VAL A CA 1
ATOM 720 C C . VAL A 1 88 ? -0.541 -8.958 -8.852 1.00 89.56 88 VAL A C 1
ATOM 722 O O . VAL A 1 88 ? -0.013 -9.415 -9.862 1.00 89.56 88 VAL A O 1
ATOM 725 N N . VAL A 1 89 ? -0.568 -7.646 -8.602 1.00 85.06 89 VAL A N 1
ATOM 726 C CA . VAL A 1 89 ? -0.000 -6.680 -9.551 1.00 85.06 89 VAL A CA 1
ATOM 727 C C . VAL A 1 89 ? 1.523 -6.825 -9.648 1.00 85.06 89 VAL A C 1
ATOM 729 O O . VAL A 1 89 ? 2.046 -6.810 -10.758 1.00 85.06 89 VAL A O 1
ATOM 732 N N . VAL A 1 90 ? 2.236 -7.047 -8.533 1.00 85.31 90 VAL A N 1
ATOM 733 C CA . VAL A 1 90 ? 3.681 -7.371 -8.550 1.00 85.31 90 VAL A CA 1
ATOM 734 C C . VAL A 1 90 ? 3.957 -8.569 -9.461 1.00 85.31 90 VAL A C 1
ATOM 736 O O . VAL A 1 90 ? 4.848 -8.510 -10.305 1.00 85.31 90 VAL A O 1
ATOM 739 N N . PHE A 1 91 ? 3.183 -9.644 -9.310 1.00 85.50 91 PHE A N 1
ATOM 740 C CA . PHE A 1 91 ? 3.350 -10.872 -10.081 1.00 85.50 91 PHE A CA 1
ATOM 741 C C . PHE A 1 91 ? 3.089 -10.662 -11.578 1.00 85.50 91 PHE A C 1
ATOM 743 O O . PHE A 1 91 ? 3.882 -11.102 -12.405 1.00 85.50 91 PHE A O 1
ATOM 750 N N . VAL A 1 92 ? 2.023 -9.937 -11.931 1.00 85.25 92 VAL A N 1
ATOM 751 C CA . VAL A 1 92 ? 1.699 -9.590 -13.324 1.00 85.25 92 VAL A CA 1
ATOM 752 C C . VAL A 1 92 ? 2.817 -8.760 -13.958 1.00 85.25 92 VAL A C 1
ATOM 754 O O . VAL A 1 92 ? 3.274 -9.080 -15.054 1.00 85.25 92 VAL A O 1
ATOM 757 N N . VAL A 1 93 ? 3.302 -7.733 -13.255 1.00 81.62 93 VAL A N 1
ATOM 758 C CA . VAL A 1 93 ? 4.420 -6.897 -13.718 1.00 81.62 93 VAL A CA 1
ATOM 759 C C . VAL A 1 93 ? 5.681 -7.738 -13.922 1.00 81.62 93 VAL A C 1
ATOM 761 O O . VAL A 1 93 ? 6.367 -7.573 -14.926 1.00 81.62 93 VAL A O 1
ATOM 764 N N . PHE A 1 94 ? 5.965 -8.670 -13.010 1.00 81.12 94 PHE A N 1
ATOM 765 C CA . PHE A 1 94 ? 7.103 -9.576 -13.125 1.00 81.12 94 PHE A CA 1
ATOM 766 C C . PHE A 1 94 ? 6.983 -10.489 -14.352 1.00 81.12 94 PHE A C 1
ATOM 768 O O . PHE A 1 94 ? 7.916 -10.555 -15.143 1.00 81.12 94 PHE A O 1
ATOM 775 N N . ILE A 1 95 ? 5.837 -11.138 -14.579 1.00 82.19 95 ILE A N 1
ATOM 776 C CA . ILE A 1 95 ? 5.632 -11.975 -15.776 1.00 82.19 95 ILE A CA 1
ATOM 777 C C . ILE A 1 95 ? 5.864 -11.167 -17.054 1.00 82.19 95 ILE A C 1
ATOM 779 O O . ILE A 1 95 ? 6.625 -11.600 -17.917 1.00 82.19 95 ILE A O 1
ATOM 783 N N . HIS A 1 96 ? 5.262 -9.980 -17.162 1.00 80.00 96 HIS A N 1
ATOM 784 C CA . HIS A 1 96 ? 5.444 -9.123 -18.332 1.00 80.00 96 HIS A CA 1
ATOM 785 C C . HIS A 1 96 ? 6.878 -8.617 -18.494 1.00 80.00 96 HIS A C 1
ATOM 787 O O . HIS A 1 96 ? 7.258 -8.278 -19.606 1.00 80.00 96 HIS A O 1
ATOM 793 N N . ALA A 1 97 ? 7.672 -8.559 -17.422 1.00 74.12 97 ALA A N 1
ATOM 794 C CA . ALA A 1 97 ? 9.078 -8.193 -17.519 1.00 74.12 97 ALA A CA 1
ATOM 795 C C . ALA A 1 97 ? 9.956 -9.303 -18.101 1.00 74.12 97 ALA A C 1
ATOM 797 O O . ALA A 1 97 ? 10.897 -9.007 -18.825 1.00 74.12 97 ALA A O 1
ATOM 798 N N . TYR A 1 98 ? 9.660 -10.56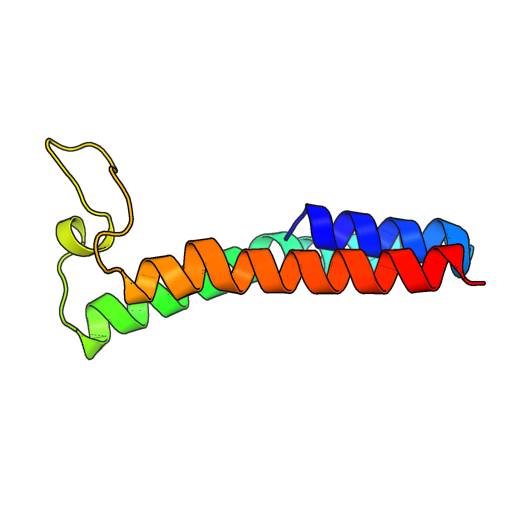2 -17.770 1.00 68.06 98 TYR A N 1
ATOM 799 C CA . TYR A 1 98 ? 10.498 -11.712 -18.133 1.00 68.06 98 TYR A CA 1
ATOM 800 C C . TYR A 1 98 ? 10.010 -12.483 -19.367 1.00 68.06 98 TYR A C 1
ATOM 802 O O . TYR A 1 98 ? 10.748 -13.318 -19.880 1.00 68.06 98 TYR A O 1
ATOM 810 N N . GLN A 1 99 ? 8.777 -12.254 -19.831 1.00 64.44 99 GLN A N 1
ATOM 811 C CA . GLN A 1 99 ? 8.250 -12.848 -21.069 1.00 64.44 99 GLN A CA 1
ATOM 812 C C . GLN A 1 99 ? 8.502 -12.000 -22.331 1.00 64.44 99 GLN A C 1
ATOM 814 O O . GLN A 1 99 ? 7.993 -12.360 -23.393 1.00 64.44 99 GLN A O 1
ATOM 819 N N . VAL A 1 100 ? 9.250 -10.897 -22.224 1.00 51.31 100 VAL A N 1
ATOM 820 C CA . VAL A 1 100 ? 9.686 -10.065 -23.363 1.00 51.31 100 VAL A CA 1
ATOM 821 C C . VAL A 1 100 ? 11.087 -10.467 -23.800 1.00 51.31 100 VAL A C 1
ATOM 823 O O . VAL A 1 100 ? 11.938 -10.672 -22.907 1.00 51.31 100 VAL A O 1
#

Radius of gyration: 17.58 Å; chains: 1; bounding box: 38×25×52 Å